Protein AF-A0A3D5D5C2-F1 (afdb_monomer_lite)

Radius of gyration: 20.27 Å; chains: 1; bounding box: 46×40×42 Å

pLDDT: mean 91.47, std 6.84, range [64.94, 98.12]

Structure (mmCIF, N/CA/C/O backbone):
data_AF-A0A3D5D5C2-F1
#
_entry.id   AF-A0A3D5D5C2-F1
#
loop_
_atom_site.group_PDB
_atom_site.id
_atom_site.type_symbol
_atom_site.label_atom_id
_atom_site.label_alt_id
_atom_site.label_comp_id
_atom_site.label_asym_id
_atom_site.label_entity_id
_atom_site.label_seq_id
_atom_site.pdbx_PDB_ins_code
_atom_site.Cartn_x
_atom_site.Cartn_y
_atom_site.Cartn_z
_atom_site.occupancy
_atom_site.B_iso_or_equiv
_atom_site.auth_seq_id
_atom_site.auth_comp_id
_atom_site.auth_asym_id
_atom_site.auth_atom_id
_atom_site.pdbx_PDB_model_num
ATOM 1 N N . PHE A 1 1 ? 11.093 15.830 3.006 1.00 79.12 1 PHE A N 1
ATOM 2 C CA . PHE A 1 1 ? 10.748 15.506 4.401 1.00 79.12 1 PHE A CA 1
ATOM 3 C C . PHE A 1 1 ? 10.982 16.721 5.288 1.00 79.12 1 PHE A C 1
ATOM 5 O O . PHE A 1 1 ? 12.077 17.283 5.272 1.00 79.12 1 PHE A O 1
ATOM 12 N N . TYR A 1 2 ? 9.950 17.138 6.029 1.00 80.69 2 TYR A N 1
ATOM 13 C CA . TYR A 1 2 ? 10.062 18.205 7.023 1.00 80.69 2 TYR A CA 1
ATOM 14 C C . TYR A 1 2 ? 10.403 17.584 8.380 1.00 80.69 2 TYR A C 1
ATOM 16 O O . TYR A 1 2 ? 9.631 16.766 8.878 1.00 80.69 2 TYR A O 1
ATOM 24 N N . PRO A 1 3 ? 11.550 17.929 8.976 1.00 84.69 3 PRO A N 1
ATOM 25 C CA . PRO A 1 3 ? 11.936 17.369 10.259 1.00 84.69 3 PRO A CA 1
ATOM 26 C C . PRO A 1 3 ? 11.068 17.927 11.391 1.00 84.69 3 PRO A C 1
ATOM 28 O O . PRO A 1 3 ? 10.717 19.103 11.397 1.00 84.69 3 PRO A O 1
ATOM 31 N N . ALA A 1 4 ? 10.784 17.088 12.391 1.00 87.69 4 ALA A N 1
ATOM 32 C CA . ALA A 1 4 ? 10.016 17.478 13.578 1.00 87.69 4 ALA A CA 1
ATOM 33 C C . ALA A 1 4 ? 10.752 18.500 14.471 1.00 87.69 4 ALA A C 1
ATOM 35 O O . ALA A 1 4 ? 10.128 19.252 15.216 1.00 87.69 4 ALA A O 1
ATOM 36 N N . LYS A 1 5 ? 12.091 18.542 14.412 1.00 91.00 5 LYS A N 1
ATOM 37 C CA . LYS A 1 5 ? 12.901 19.517 15.158 1.00 91.00 5 LYS A CA 1
ATOM 38 C C . LYS A 1 5 ? 12.846 20.884 14.471 1.00 91.00 5 LYS A C 1
ATOM 40 O O . LYS A 1 5 ? 13.077 20.969 13.269 1.00 91.00 5 LYS A O 1
ATOM 45 N N . LYS A 1 6 ? 12.679 21.954 15.260 1.00 82.75 6 LYS A N 1
ATOM 46 C CA . LYS A 1 6 ? 12.599 23.357 14.795 1.00 82.75 6 LYS A CA 1
ATOM 47 C C . LYS A 1 6 ? 13.752 23.781 13.865 1.00 82.75 6 LYS A C 1
ATOM 49 O O . LYS A 1 6 ? 13.521 24.545 12.939 1.00 82.75 6 LYS A O 1
ATOM 54 N N . ASN A 1 7 ? 14.953 23.232 14.075 1.00 88.12 7 ASN A N 1
ATOM 55 C CA . ASN A 1 7 ? 16.155 23.509 13.271 1.00 88.12 7 ASN A CA 1
ATOM 56 C C . ASN A 1 7 ? 16.648 22.276 12.494 1.00 88.12 7 ASN A C 1
ATOM 58 O O . ASN A 1 7 ? 17.834 22.159 12.194 1.00 88.12 7 ASN A O 1
ATOM 62 N N . GLY A 1 8 ? 15.777 21.300 12.234 1.00 86.19 8 GLY A N 1
ATOM 63 C CA . GLY A 1 8 ? 16.169 20.136 11.451 1.00 86.19 8 GLY A CA 1
ATOM 64 C C . GLY A 1 8 ? 16.433 20.516 9.994 1.00 86.19 8 GLY A C 1
ATOM 65 O O . GLY A 1 8 ? 15.728 21.345 9.414 1.00 86.19 8 GLY A O 1
ATOM 66 N N . GLN A 1 9 ? 17.417 19.867 9.378 1.00 87.00 9 GLN A N 1
ATOM 67 C CA . GLN A 1 9 ? 17.693 20.048 7.959 1.00 87.00 9 GLN A CA 1
ATOM 68 C C . GLN A 1 9 ? 16.558 19.442 7.127 1.00 87.00 9 GLN A C 1
ATOM 70 O O . GLN A 1 9 ? 16.208 18.269 7.280 1.00 87.00 9 GLN A O 1
ATOM 75 N N . LYS A 1 10 ? 15.957 20.252 6.253 1.00 87.94 10 LYS A N 1
ATOM 76 C CA . LYS A 1 10 ? 14.962 19.768 5.294 1.00 87.94 10 LYS A CA 1
ATOM 77 C C . LYS A 1 10 ? 15.664 18.826 4.320 1.00 87.94 10 LYS A C 1
ATOM 79 O O . LYS A 1 10 ? 16.572 19.247 3.613 1.00 87.94 10 LYS A O 1
ATOM 84 N N . ALA A 1 11 ? 15.234 17.569 4.278 1.00 86.06 11 ALA A N 1
ATOM 85 C CA . ALA A 1 11 ? 15.685 16.630 3.261 1.00 86.06 11 ALA A CA 1
ATOM 86 C C . ALA A 1 11 ? 14.755 16.752 2.051 1.00 86.06 11 ALA A C 1
ATOM 88 O O . ALA A 1 11 ? 13.573 16.408 2.137 1.00 86.06 11 ALA A O 1
ATOM 89 N N . HIS A 1 12 ? 15.266 17.270 0.942 1.00 85.19 12 HIS A N 1
ATOM 90 C CA . HIS A 1 12 ? 14.585 17.273 -0.346 1.00 85.19 12 HIS A CA 1
ATOM 91 C C . HIS A 1 12 ? 15.562 16.737 -1.385 1.00 85.19 12 HIS A C 1
ATOM 93 O O . HIS A 1 12 ? 16.725 17.130 -1.385 1.00 85.19 12 HIS A O 1
ATOM 99 N N . GLY A 1 13 ? 15.101 15.799 -2.202 1.00 86.38 13 GLY A N 1
ATOM 100 C CA . GLY A 1 13 ? 15.826 15.346 -3.376 1.00 86.38 13 GLY A CA 1
ATOM 101 C C . GLY A 1 13 ? 14.987 15.703 -4.585 1.00 86.38 13 GLY A C 1
ATOM 102 O O . GLY A 1 13 ? 13.801 15.363 -4.608 1.00 86.38 13 GLY A O 1
ATOM 103 N N . ASP A 1 14 ? 15.599 16.386 -5.545 1.00 86.50 14 ASP A N 1
ATOM 104 C CA . ASP A 1 14 ? 14.973 16.637 -6.836 1.00 86.50 14 ASP A CA 1
ATOM 105 C C . ASP A 1 14 ? 14.698 15.302 -7.547 1.00 86.50 14 ASP A C 1
ATOM 107 O O . ASP A 1 14 ? 15.432 14.321 -7.341 1.00 86.50 14 ASP A O 1
ATOM 111 N N . PRO A 1 15 ? 13.632 15.224 -8.363 1.00 82.19 15 PRO A N 1
ATOM 112 C CA . PRO A 1 15 ? 13.380 14.038 -9.162 1.00 82.19 15 PRO A CA 1
ATOM 113 C C . PRO A 1 15 ? 14.564 13.789 -10.101 1.00 82.19 15 PRO A C 1
ATOM 115 O O . PRO A 1 15 ? 15.085 14.708 -10.729 1.00 82.19 15 PRO A O 1
ATOM 118 N N . ARG A 1 16 ? 14.987 12.527 -10.190 1.00 83.81 16 ARG A N 1
ATOM 119 C CA . ARG A 1 16 ? 16.009 12.085 -11.142 1.00 83.81 16 ARG A CA 1
ATOM 120 C C . ARG A 1 16 ? 15.332 11.384 -12.308 1.00 83.81 16 ARG A C 1
ATOM 122 O O . ARG A 1 16 ? 14.543 10.461 -12.093 1.00 83.81 16 ARG A O 1
ATOM 129 N N . PHE A 1 17 ? 15.652 11.827 -13.515 1.00 84.06 17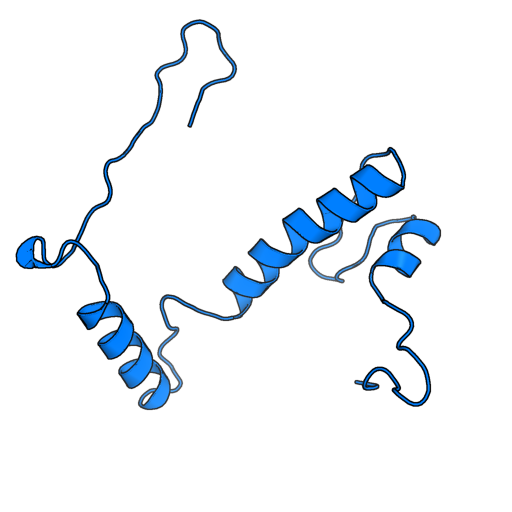 PHE A N 1
ATOM 130 C CA . PHE A 1 17 ? 15.140 11.250 -14.749 1.00 84.06 17 PHE A CA 1
ATOM 131 C C . PHE A 1 17 ? 16.275 10.590 -15.516 1.00 84.06 17 PHE A C 1
ATOM 133 O O . PHE A 1 17 ? 17.353 11.166 -15.635 1.00 84.06 17 PHE A O 1
ATOM 140 N N . ASP A 1 18 ? 16.019 9.406 -16.063 1.00 79.69 18 ASP A N 1
ATOM 141 C CA . ASP A 1 18 ? 17.014 8.687 -16.867 1.00 79.69 18 ASP A CA 1
ATOM 142 C C . ASP A 1 18 ? 17.165 9.318 -18.264 1.00 79.69 18 ASP A C 1
ATOM 144 O O . ASP A 1 18 ? 18.173 9.127 -18.942 1.00 79.69 18 ASP A O 1
ATOM 148 N N . ASN A 1 19 ? 16.165 10.101 -18.687 1.00 76.38 19 ASN A N 1
ATOM 149 C CA . ASN A 1 19 ? 16.180 10.906 -19.903 1.00 76.38 19 ASN A CA 1
ATOM 150 C C . ASN A 1 19 ? 15.608 12.307 -19.622 1.00 76.38 19 ASN A C 1
ATOM 152 O O . ASN A 1 19 ? 14.391 12.507 -19.594 1.00 76.38 19 ASN A O 1
ATOM 156 N N . GLU A 1 20 ? 16.492 13.289 -19.426 1.00 73.38 20 GLU A N 1
ATOM 157 C CA . GLU A 1 20 ? 16.117 14.676 -19.106 1.00 73.38 20 GLU A CA 1
ATOM 158 C C . GLU A 1 20 ? 15.314 15.367 -20.216 1.00 73.38 20 GLU A C 1
ATOM 160 O O . GLU A 1 20 ? 14.575 16.307 -19.934 1.00 73.38 20 GLU A O 1
ATOM 165 N N . LYS A 1 21 ? 15.408 14.889 -21.467 1.00 75.62 21 LYS A N 1
ATOM 166 C CA . LYS A 1 21 ? 14.730 15.505 -22.617 1.00 75.62 21 LYS A CA 1
ATOM 167 C C . LYS A 1 21 ? 13.207 15.537 -22.459 1.00 75.62 21 LYS A C 1
ATOM 169 O O . LYS A 1 21 ? 12.583 16.512 -22.872 1.00 75.62 21 LYS A O 1
ATOM 174 N N . ASP A 1 22 ? 12.635 14.494 -21.859 1.00 70.38 22 ASP A N 1
ATOM 175 C CA . ASP A 1 22 ? 11.182 14.325 -21.747 1.00 70.38 22 ASP A CA 1
ATOM 176 C C . ASP A 1 22 ? 10.663 14.623 -20.325 1.00 70.38 22 ASP A C 1
ATOM 178 O O . ASP A 1 22 ? 9.457 14.731 -20.109 1.00 70.38 22 ASP A O 1
ATOM 182 N N . GLY A 1 23 ? 11.562 14.759 -19.339 1.00 81.62 23 GLY A N 1
ATOM 183 C CA . GLY A 1 23 ? 11.204 15.049 -17.944 1.00 81.62 23 GLY A CA 1
ATOM 184 C C . GLY A 1 23 ? 10.392 13.943 -17.255 1.00 81.62 23 GLY A C 1
ATOM 185 O O . GLY A 1 23 ? 9.658 14.219 -16.307 1.00 81.62 23 GLY A O 1
ATOM 186 N N . HIS A 1 24 ? 10.475 12.699 -17.743 1.00 83.12 24 HIS A N 1
ATOM 187 C CA . HIS A 1 24 ? 9.771 11.549 -17.176 1.00 83.12 24 HIS A CA 1
ATOM 188 C C 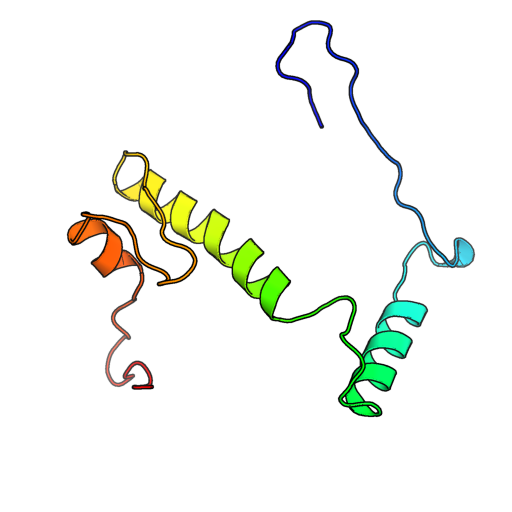. HIS A 1 24 ? 10.454 10.212 -17.503 1.00 83.12 24 HIS A C 1
ATOM 190 O O . HIS A 1 24 ? 11.131 10.067 -18.520 1.00 83.12 24 HIS A O 1
ATOM 196 N N . ASN A 1 25 ? 10.158 9.182 -16.706 1.00 87.44 25 ASN A N 1
ATOM 197 C CA . ASN A 1 25 ? 10.709 7.830 -16.864 1.00 87.44 25 ASN A CA 1
ATOM 198 C C . ASN A 1 25 ? 9.737 6.856 -17.571 1.00 87.44 25 ASN A C 1
ATOM 200 O O . ASN A 1 25 ? 9.737 5.662 -17.285 1.00 87.44 25 ASN A O 1
ATOM 204 N N . LEU A 1 26 ? 8.893 7.340 -18.494 1.00 88.81 26 LEU A N 1
ATOM 205 C CA . LEU A 1 26 ? 7.942 6.479 -19.218 1.00 88.81 26 LEU A CA 1
ATOM 206 C C . LEU A 1 26 ? 8.618 5.417 -20.106 1.00 88.81 26 LEU A C 1
ATOM 208 O O . LEU A 1 26 ? 8.237 4.253 -19.988 1.00 88.81 26 LEU A O 1
ATOM 212 N N . PRO A 1 27 ? 9.614 5.746 -20.960 1.00 90.38 27 PRO A N 1
ATOM 213 C CA . PRO A 1 27 ? 10.276 4.731 -21.780 1.00 90.38 27 PRO A CA 1
ATOM 214 C C . PRO A 1 27 ? 10.895 3.569 -20.979 1.00 90.38 27 PRO A C 1
ATOM 216 O O . PRO A 1 27 ? 10.616 2.421 -21.330 1.00 90.38 27 PRO A O 1
ATOM 219 N N . PRO A 1 28 ? 11.677 3.801 -19.899 1.00 91.31 28 PRO A N 1
ATOM 220 C CA . PRO A 1 28 ? 12.219 2.696 -19.111 1.00 91.31 28 PRO A CA 1
ATOM 221 C C . PRO A 1 28 ? 11.134 1.915 -18.359 1.00 91.31 28 PRO A C 1
ATOM 223 O O . PRO A 1 28 ? 11.226 0.693 -18.303 1.00 91.31 28 PRO A O 1
ATOM 226 N N . LEU A 1 29 ? 10.076 2.566 -17.857 1.00 92.38 29 LEU A N 1
ATOM 227 C CA . LEU A 1 29 ? 8.958 1.861 -17.214 1.00 92.38 29 LEU A CA 1
ATOM 228 C C . LEU A 1 29 ? 8.219 0.937 -18.196 1.00 92.38 29 LEU A C 1
ATOM 230 O O . LEU A 1 29 ? 7.848 -0.179 -17.843 1.00 92.38 29 LEU A O 1
ATOM 234 N N . TRP A 1 30 ? 8.025 1.378 -19.441 1.00 93.50 30 TRP A N 1
ATOM 235 C CA . TRP A 1 30 ? 7.414 0.546 -20.478 1.00 93.50 30 TRP A CA 1
ATOM 236 C C . TRP A 1 30 ? 8.301 -0.643 -20.859 1.00 93.50 30 TRP A C 1
ATOM 238 O O . TRP A 1 30 ? 7.812 -1.763 -20.995 1.00 93.50 30 TRP A O 1
ATOM 248 N N . ALA A 1 31 ? 9.610 -0.421 -21.002 1.00 94.56 31 ALA A N 1
ATOM 249 C CA . ALA A 1 31 ? 10.562 -1.496 -21.266 1.00 94.56 31 ALA A CA 1
ATOM 250 C C . ALA A 1 31 ? 10.581 -2.533 -20.128 1.00 94.56 31 ALA A C 1
ATOM 252 O O . ALA A 1 31 ? 10.576 -3.734 -20.397 1.00 94.56 31 ALA A O 1
ATOM 253 N N . ASP A 1 32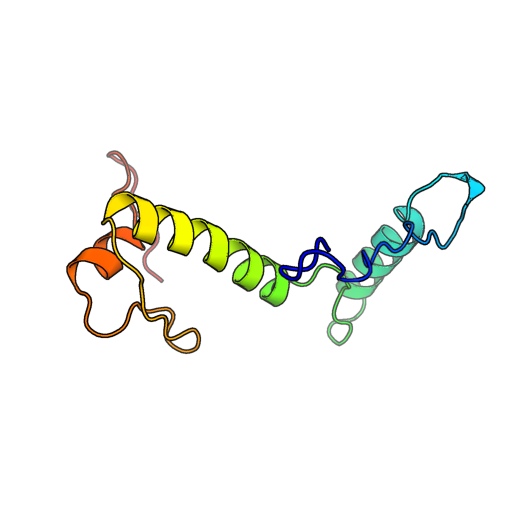 ? 10.546 -2.073 -18.875 1.00 96.12 32 ASP A N 1
ATOM 254 C CA . ASP A 1 32 ? 10.452 -2.919 -17.683 1.00 96.12 32 ASP A CA 1
ATOM 255 C C . ASP A 1 32 ? 9.166 -3.762 -17.674 1.00 96.12 32 ASP A C 1
ATOM 257 O O . ASP A 1 32 ? 9.222 -4.977 -17.488 1.00 96.12 32 ASP A O 1
ATOM 261 N N . PHE A 1 33 ? 8.022 -3.147 -17.988 1.00 95.69 33 PHE A N 1
ATOM 262 C CA . PHE A 1 33 ? 6.743 -3.847 -18.123 1.00 95.69 33 PHE A CA 1
ATOM 263 C C . PHE A 1 33 ? 6.780 -4.937 -19.204 1.00 95.69 33 PHE A C 1
ATOM 265 O O . PHE A 1 33 ? 6.399 -6.080 -18.951 1.00 95.69 33 PHE A O 1
ATOM 272 N N . MET A 1 34 ? 7.284 -4.617 -20.400 1.00 97.75 34 MET A N 1
ATOM 273 C CA . MET A 1 34 ? 7.409 -5.596 -21.485 1.00 97.75 34 MET A CA 1
ATOM 274 C C . MET A 1 34 ? 8.361 -6.740 -21.117 1.00 97.75 34 MET A C 1
ATOM 276 O O . MET A 1 34 ? 8.109 -7.890 -21.480 1.00 97.75 34 MET A O 1
ATOM 280 N N . LYS A 1 35 ? 9.432 -6.450 -20.368 1.00 97.88 35 LYS A N 1
ATOM 281 C CA . LYS A 1 35 ? 10.352 -7.471 -19.860 1.00 97.88 35 LYS A CA 1
ATOM 282 C C . LYS A 1 35 ? 9.672 -8.395 -18.848 1.00 97.88 35 LYS A C 1
ATOM 284 O O . LYS A 1 35 ? 9.841 -9.602 -18.964 1.00 97.88 35 LYS A O 1
ATOM 289 N N . ALA A 1 36 ? 8.875 -7.859 -17.924 1.00 96.88 36 ALA A N 1
ATOM 290 C CA . ALA A 1 36 ? 8.115 -8.658 -16.958 1.00 96.88 36 ALA A CA 1
ATOM 291 C C . ALA A 1 36 ? 7.104 -9.604 -17.632 1.00 96.88 36 ALA A C 1
ATOM 293 O O . ALA A 1 36 ? 6.868 -10.704 -17.146 1.00 96.88 36 ALA A O 1
ATOM 294 N N . ILE A 1 37 ? 6.527 -9.202 -18.773 1.00 95.94 37 ILE A N 1
ATOM 295 C CA . ILE A 1 37 ? 5.665 -10.087 -19.578 1.00 95.94 37 ILE A CA 1
ATOM 296 C C . ILE A 1 37 ? 6.476 -11.225 -20.215 1.00 95.94 37 ILE A C 1
ATOM 298 O O . ILE A 1 37 ? 5.986 -12.346 -20.331 1.00 95.94 37 ILE A O 1
ATOM 302 N N . ALA A 1 38 ? 7.691 -10.931 -20.679 1.00 98.06 38 ALA A N 1
ATOM 303 C CA . ALA A 1 38 ? 8.520 -11.885 -21.410 1.00 98.06 38 ALA A CA 1
ATOM 304 C C . ALA A 1 38 ? 9.296 -12.857 -20.502 1.00 98.06 38 ALA A C 1
ATOM 306 O O . ALA A 1 38 ? 9.599 -13.971 -20.928 1.00 98.06 38 ALA A O 1
ATOM 307 N N . ASP A 1 39 ? 9.634 -12.443 -19.279 1.00 97.75 39 ASP A N 1
ATOM 308 C CA . ASP A 1 39 ? 10.455 -13.193 -18.328 1.00 97.75 39 ASP A CA 1
ATOM 309 C C . ASP A 1 39 ? 9.748 -13.322 -16.973 1.00 97.75 39 ASP A C 1
ATOM 311 O O . ASP A 1 39 ? 9.696 -12.378 -16.186 1.00 97.75 39 ASP A O 1
ATOM 315 N N . ASN A 1 40 ? 9.273 -14.532 -16.670 1.00 93.81 40 ASN A N 1
ATOM 316 C CA . ASN A 1 40 ? 8.589 -14.844 -15.412 1.00 93.81 40 ASN A CA 1
ATOM 317 C C . ASN A 1 40 ? 9.474 -14.686 -14.159 1.00 93.81 40 ASN A C 1
ATOM 319 O O . ASN A 1 40 ? 8.944 -14.701 -13.051 1.00 93.81 40 ASN A O 1
ATOM 323 N N . ASN A 1 41 ? 10.798 -14.564 -14.304 1.00 96.06 41 ASN A N 1
ATOM 324 C CA . ASN A 1 41 ? 11.719 -14.336 -13.187 1.00 96.06 41 ASN A CA 1
ATOM 325 C C . ASN A 1 41 ? 12.063 -12.850 -12.985 1.00 96.06 41 ASN A C 1
ATOM 327 O O . ASN A 1 41 ? 12.844 -12.521 -12.090 1.00 96.06 41 ASN A O 1
ATOM 331 N N . HIS A 1 42 ? 11.516 -11.947 -13.805 1.00 96.44 42 HIS A N 1
ATOM 332 C CA . HIS A 1 42 ? 11.751 -10.511 -13.691 1.00 96.44 42 HIS A CA 1
ATOM 333 C C . HIS A 1 42 ? 10.651 -9.841 -12.859 1.00 96.44 42 HIS A C 1
ATOM 335 O O . HIS A 1 42 ? 9.504 -9.736 -13.288 1.00 96.44 42 HIS A O 1
ATOM 341 N N . THR A 1 43 ? 11.008 -9.338 -11.676 1.00 96.06 43 THR A N 1
ATOM 342 C CA . THR A 1 43 ? 10.113 -8.503 -10.862 1.00 96.06 43 THR A CA 1
ATOM 343 C C . THR A 1 43 ? 10.090 -7.074 -11.417 1.00 96.06 43 THR A C 1
ATOM 345 O O . THR A 1 43 ? 11.148 -6.438 -11.462 1.00 96.06 43 THR A O 1
ATOM 348 N N . PRO A 1 44 ? 8.923 -6.541 -11.824 1.00 94.94 44 PRO A N 1
ATOM 349 C CA . PRO A 1 44 ? 8.831 -5.183 -12.346 1.00 94.94 44 PRO A CA 1
ATOM 350 C C . PRO A 1 44 ? 9.038 -4.138 -11.245 1.00 94.94 44 PRO A C 1
ATOM 352 O O . PRO A 1 44 ? 8.768 -4.372 -10.068 1.00 94.94 44 PRO A O 1
ATOM 355 N N . ALA A 1 45 ? 9.429 -2.927 -11.637 1.00 93.00 45 ALA A N 1
ATOM 356 C CA . ALA A 1 45 ? 9.530 -1.786 -10.729 1.00 93.00 45 ALA A CA 1
ATOM 357 C C . ALA A 1 45 ? 8.173 -1.420 -10.091 1.00 93.00 45 ALA A C 1
ATOM 359 O O . ALA A 1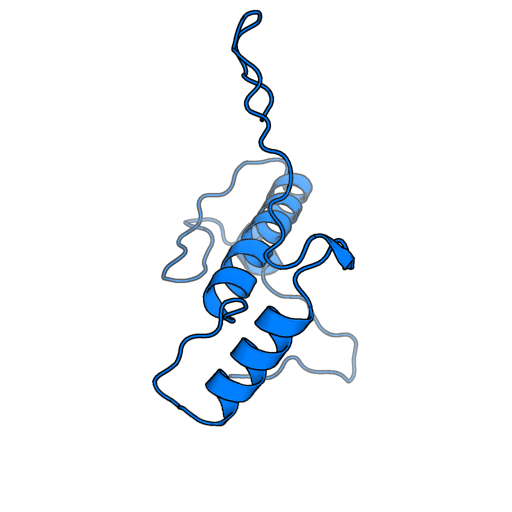 45 ? 8.127 -0.931 -8.962 1.00 93.00 45 ALA A O 1
ATOM 360 N N . ALA A 1 46 ? 7.070 -1.665 -10.806 1.00 91.88 46 ALA A N 1
ATOM 361 C CA . ALA A 1 46 ? 5.695 -1.450 -10.355 1.00 91.88 46 ALA A CA 1
ATOM 362 C C . ALA A 1 46 ? 5.013 -2.769 -9.938 1.00 91.88 46 ALA A C 1
ATOM 364 O O . ALA A 1 46 ? 3.956 -3.124 -10.457 1.00 91.88 46 ALA A O 1
ATOM 365 N N . ASP A 1 47 ? 5.643 -3.509 -9.027 1.00 94.19 47 ASP A N 1
ATOM 366 C CA . ASP A 1 47 ? 5.132 -4.789 -8.531 1.00 94.19 47 ASP A CA 1
ATOM 367 C C . ASP A 1 47 ? 3.873 -4.644 -7.645 1.00 94.19 47 ASP A C 1
ATOM 369 O O . ASP A 1 47 ? 3.640 -3.618 -6.991 1.00 94.19 47 ASP A O 1
ATOM 373 N N . ILE A 1 48 ? 3.050 -5.694 -7.609 1.00 93.12 48 ILE A N 1
ATOM 374 C CA . ILE A 1 48 ? 1.744 -5.697 -6.945 1.00 93.12 48 ILE A CA 1
ATOM 375 C C . ILE A 1 48 ? 1.855 -5.684 -5.420 1.00 93.12 48 ILE A C 1
ATOM 377 O O . ILE A 1 48 ? 1.038 -5.047 -4.755 1.00 93.12 48 ILE A O 1
ATOM 381 N N . GLU A 1 49 ? 2.859 -6.340 -4.837 1.00 93.06 49 GLU A N 1
ATOM 382 C CA . GLU A 1 49 ? 2.994 -6.423 -3.380 1.00 93.06 49 GLU A CA 1
ATOM 383 C C . GLU A 1 49 ? 3.305 -5.052 -2.738 1.00 93.06 49 GLU A C 1
ATOM 385 O O . GLU A 1 49 ? 2.593 -4.658 -1.804 1.00 93.06 49 GLU A O 1
ATOM 390 N N . PRO A 1 50 ? 4.288 -4.263 -3.222 1.00 92.94 50 PRO A N 1
ATOM 391 C CA . PRO A 1 50 ? 4.485 -2.891 -2.752 1.00 92.94 50 PRO A CA 1
ATOM 392 C C . PRO A 1 50 ? 3.247 -2.005 -2.959 1.00 92.94 50 PRO A C 1
ATOM 394 O O . PRO A 1 50 ? 2.883 -1.223 -2.072 1.00 92.94 50 PRO A O 1
ATOM 397 N N . ALA A 1 51 ? 2.566 -2.140 -4.102 1.00 93.75 51 ALA A N 1
ATOM 398 C CA . ALA A 1 51 ? 1.346 -1.388 -4.403 1.00 93.75 51 ALA A CA 1
ATOM 399 C C . ALA A 1 51 ? 0.206 -1.717 -3.420 1.00 93.75 51 ALA A C 1
ATOM 401 O O . ALA A 1 51 ? -0.460 -0.820 -2.897 1.00 93.75 51 ALA A O 1
ATOM 402 N N . HIS A 1 52 ? 0.028 -2.995 -3.094 1.00 94.69 52 HIS A N 1
ATOM 403 C CA . HIS A 1 52 ? -0.921 -3.453 -2.085 1.00 94.69 52 HIS A CA 1
ATOM 404 C C . HIS A 1 52 ? -0.593 -2.886 -0.699 1.00 94.69 52 HIS A C 1
ATOM 406 O O . HIS A 1 52 ? -1.417 -2.197 -0.097 1.00 94.69 52 HIS A O 1
ATOM 412 N N . ARG A 1 53 ? 0.644 -3.072 -0.220 1.00 92.81 53 ARG A N 1
ATOM 413 C CA . ARG A 1 53 ? 1.078 -2.603 1.110 1.00 92.81 53 ARG A CA 1
ATOM 414 C C . ARG A 1 53 ? 0.945 -1.087 1.272 1.00 92.81 53 ARG A C 1
ATOM 416 O O . ARG A 1 53 ? 0.497 -0.613 2.316 1.00 92.81 53 ARG A O 1
ATOM 423 N N . SER A 1 54 ? 1.296 -0.324 0.238 1.00 93.94 54 SER A N 1
ATOM 424 C CA . SER A 1 54 ? 1.136 1.137 0.238 1.00 93.94 54 SER A CA 1
ATOM 425 C C . SER A 1 54 ? -0.330 1.575 0.263 1.00 93.94 54 SER A C 1
ATOM 427 O O . SER A 1 54 ? -0.641 2.590 0.883 1.00 93.94 54 SER A O 1
ATOM 429 N N . SER A 1 55 ? -1.234 0.791 -0.329 1.00 95.19 55 SER A N 1
ATOM 430 C CA . SER A 1 55 ? -2.679 1.045 -0.314 1.00 95.19 55 SER A CA 1
ATOM 431 C C . SER A 1 55 ? -3.330 0.692 1.028 1.00 95.19 55 SER A C 1
ATOM 433 O O . SER A 1 55 ? -4.279 1.356 1.445 1.00 95.19 55 SER A O 1
ATOM 435 N N . VAL A 1 56 ? -2.814 -0.313 1.745 1.00 95.88 56 VAL A N 1
ATOM 436 C CA . VAL A 1 56 ? -3.320 -0.720 3.069 1.00 95.88 56 VAL A CA 1
ATOM 437 C C . VAL A 1 56 ? -3.229 0.420 4.089 1.00 95.88 56 VAL A C 1
ATOM 439 O O . VAL A 1 56 ? -4.189 0.678 4.815 1.00 95.88 56 VAL A O 1
ATOM 442 N N . LEU A 1 57 ? -2.116 1.157 4.121 1.00 94.44 57 LEU A N 1
ATOM 443 C CA . LEU A 1 57 ? -1.878 2.219 5.108 1.00 94.44 57 LEU A CA 1
ATOM 444 C C . LEU A 1 57 ? -2.940 3.341 5.124 1.00 94.44 57 LEU A C 1
ATOM 446 O O . LEU A 1 57 ? -3.491 3.601 6.197 1.00 94.44 57 LEU A O 1
ATOM 450 N N . PRO A 1 58 ? -3.281 4.012 4.004 1.00 96.81 58 PRO A N 1
ATOM 451 C CA . PRO A 1 58 ? -4.326 5.035 4.007 1.00 96.81 58 PRO A CA 1
ATOM 452 C C . PRO A 1 58 ? -5.708 4.462 4.353 1.00 96.81 58 PRO A C 1
ATOM 454 O O . PRO A 1 58 ? -6.510 5.154 4.982 1.00 96.81 58 PRO A O 1
ATOM 457 N N . MET A 1 59 ? -5.990 3.199 4.008 1.00 96.56 59 MET A N 1
ATOM 458 C CA . MET A 1 59 ? -7.242 2.536 4.392 1.00 96.56 59 MET A CA 1
ATOM 459 C C . MET A 1 59 ? -7.326 2.314 5.907 1.00 96.56 59 MET A C 1
ATOM 461 O O . MET A 1 59 ? -8.337 2.666 6.516 1.00 96.56 59 MET A O 1
ATOM 465 N N . LEU A 1 60 ? -6.256 1.817 6.535 1.00 97.50 60 LEU A N 1
ATOM 466 C CA . LEU A 1 60 ? -6.168 1.708 7.995 1.00 97.50 60 LEU A CA 1
ATOM 467 C C . LEU A 1 60 ? -6.265 3.082 8.668 1.00 97.50 60 LEU A C 1
ATOM 469 O O . LEU A 1 60 ? -6.957 3.222 9.674 1.00 97.50 60 LEU A O 1
ATOM 473 N N . GLY A 1 61 ? -5.648 4.113 8.082 1.00 97.62 61 GLY A N 1
ATOM 474 C CA . GLY A 1 61 ? -5.782 5.496 8.541 1.00 97.62 61 GLY A CA 1
ATOM 475 C C . GLY A 1 61 ? -7.235 5.980 8.543 1.00 97.62 61 GLY A C 1
ATOM 476 O O . GLY A 1 61 ? -7.680 6.597 9.507 1.00 97.62 61 GLY A O 1
ATOM 477 N N . MET A 1 62 ? -8.010 5.636 7.512 1.00 97.94 62 MET A N 1
ATOM 478 C CA . MET A 1 62 ? -9.438 5.959 7.447 1.00 97.94 62 MET A CA 1
ATOM 479 C C . MET A 1 62 ? -10.263 5.208 8.503 1.00 97.94 62 MET A C 1
ATOM 481 O O . MET A 1 62 ? -11.177 5.786 9.092 1.00 97.94 62 MET A O 1
ATOM 485 N N . ILE A 1 63 ? -9.944 3.937 8.771 1.00 97.94 63 ILE A N 1
ATOM 486 C CA . ILE A 1 63 ? -10.592 3.160 9.842 1.00 97.94 63 ILE A CA 1
ATOM 487 C C . ILE A 1 63 ? -10.270 3.785 11.204 1.00 97.94 63 ILE A C 1
ATOM 489 O O . ILE A 1 63 ? -11.179 4.027 11.997 1.00 97.94 63 ILE A O 1
ATOM 493 N N . SER A 1 64 ? -8.999 4.114 11.447 1.00 98.06 64 SER A N 1
ATOM 494 C CA . SER A 1 64 ? -8.539 4.767 12.676 1.00 98.06 64 SER A CA 1
ATOM 495 C C . SER A 1 64 ? -9.238 6.109 12.894 1.00 98.06 64 SER A C 1
ATOM 497 O O . SER A 1 64 ? -9.757 6.366 13.980 1.00 98.06 64 SER A O 1
ATOM 499 N N . TYR A 1 65 ? -9.344 6.927 11.842 1.00 98.12 65 TYR A N 1
ATOM 500 C CA . TYR A 1 65 ? -10.074 8.191 11.874 1.00 98.12 65 TYR A CA 1
ATOM 501 C C . TYR A 1 65 ? -11.556 7.989 12.215 1.00 98.12 65 TYR A C 1
ATOM 503 O O . TYR A 1 65 ? -12.082 8.671 13.091 1.00 98.12 65 TYR A O 1
ATOM 511 N N . ARG A 1 66 ? -12.222 7.021 11.571 1.00 97.06 66 ARG A N 1
ATOM 512 C CA . ARG A 1 66 ? -13.642 6.716 11.807 1.00 97.06 66 ARG A CA 1
ATOM 513 C C . ARG A 1 66 ? -13.916 6.260 13.243 1.00 97.06 66 ARG A C 1
ATOM 515 O O . ARG A 1 66 ? -14.959 6.612 13.783 1.00 97.06 66 ARG A O 1
ATOM 522 N N . LEU A 1 67 ? -13.021 5.468 13.832 1.00 97.50 67 LEU A N 1
ATOM 523 C CA . LEU A 1 67 ? -13.171 4.940 15.194 1.00 97.50 67 LEU A CA 1
ATOM 524 C C . LEU A 1 67 ? -12.633 5.887 16.278 1.00 97.50 67 LEU A C 1
ATOM 526 O O . LEU A 1 67 ? -12.892 5.667 17.457 1.00 97.50 67 LEU A O 1
ATOM 530 N N . GLY A 1 68 ? -11.870 6.919 15.905 1.00 97.81 68 GLY A N 1
ATOM 531 C CA . GLY A 1 68 ? -11.280 7.873 16.847 1.00 97.81 68 GLY A CA 1
ATOM 532 C C . GLY A 1 68 ? -10.156 7.294 17.715 1.00 97.81 68 GLY A C 1
ATOM 533 O O . GLY A 1 68 ? -9.899 7.814 18.799 1.00 97.81 68 GLY A O 1
ATOM 534 N N . ARG A 1 69 ? -9.492 6.217 17.274 1.00 97.56 69 ARG A N 1
ATOM 535 C CA . ARG A 1 69 ? -8.438 5.516 18.031 1.00 97.56 69 ARG A CA 1
ATOM 536 C C . ARG A 1 69 ? -7.376 4.906 17.116 1.00 97.56 69 ARG A C 1
ATOM 538 O O . ARG A 1 69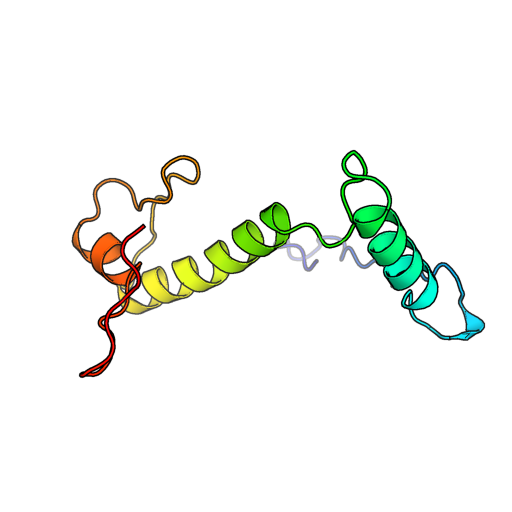 ? -7.635 4.657 15.939 1.00 97.56 69 ARG A O 1
ATOM 545 N N . SER A 1 70 ? -6.178 4.671 17.649 1.00 97.19 70 SER A N 1
ATOM 546 C CA . SER A 1 70 ? -5.105 3.955 16.947 1.00 97.19 70 SER A CA 1
ATOM 547 C C . SER A 1 70 ? -5.445 2.475 16.750 1.00 97.19 70 SER A C 1
ATOM 549 O O . SER A 1 70 ? -6.220 1.908 17.517 1.00 97.19 70 SER A O 1
ATOM 551 N N . LEU A 1 71 ? -4.832 1.852 15.743 1.00 97.75 71 LEU A N 1
ATOM 552 C CA . LEU A 1 71 ? -5.019 0.442 15.397 1.00 97.75 71 LEU A CA 1
ATOM 553 C C . LEU A 1 71 ? -3.678 -0.292 15.462 1.00 97.75 71 LEU A C 1
ATOM 555 O O . LEU A 1 71 ? -2.666 0.238 15.001 1.00 97.75 71 LEU A O 1
ATOM 559 N N . GLU A 1 72 ? -3.687 -1.520 15.972 1.00 97.81 72 GLU A N 1
ATOM 560 C CA . GLU A 1 72 ? -2.557 -2.444 15.870 1.00 97.81 72 GLU A CA 1
ATOM 561 C C . GLU A 1 72 ? -2.797 -3.407 14.706 1.00 97.81 72 GLU A C 1
ATOM 563 O O . GLU A 1 72 ? -3.824 -4.080 14.656 1.00 97.81 72 GLU A O 1
ATOM 568 N N . TRP A 1 73 ? -1.869 -3.456 13.750 1.00 97.44 73 TRP A N 1
ATOM 569 C CA . TRP A 1 73 ? -2.024 -4.204 12.502 1.00 97.44 73 TRP A CA 1
ATOM 570 C C . TRP A 1 73 ? -1.040 -5.372 12.418 1.00 97.44 73 TRP A C 1
ATOM 572 O O . TRP A 1 73 ? 0.173 -5.170 12.477 1.00 97.44 73 TRP A O 1
ATOM 582 N N . ASP A 1 74 ? -1.560 -6.582 12.218 1.00 96.88 74 ASP A N 1
ATOM 583 C CA . ASP A 1 74 ? -0.782 -7.747 11.802 1.00 96.88 74 ASP A CA 1
ATOM 584 C C . ASP A 1 74 ? -0.773 -7.803 10.272 1.00 96.88 74 ASP A C 1
ATOM 586 O O . ASP A 1 74 ? -1.726 -8.266 9.645 1.00 96.88 74 ASP A O 1
ATOM 590 N N . GLY A 1 75 ? 0.310 -7.318 9.662 1.00 93.75 75 GLY A N 1
ATOM 591 C CA . GLY A 1 75 ? 0.466 -7.319 8.206 1.00 93.75 75 GLY A CA 1
ATOM 592 C C . GLY A 1 75 ? 0.698 -8.696 7.588 1.00 93.75 75 GLY A C 1
ATOM 593 O O . GLY A 1 75 ? 0.568 -8.821 6.377 1.00 93.75 75 GLY A O 1
ATOM 594 N N . GLY A 1 76 ? 1.025 -9.719 8.385 1.00 94.31 76 GLY A N 1
ATOM 595 C CA . GLY A 1 76 ? 1.146 -11.092 7.895 1.00 94.31 76 GLY A CA 1
ATOM 596 C C . GLY A 1 76 ? -0.211 -11.784 7.780 1.00 94.31 76 GLY A C 1
ATOM 597 O O . GLY A 1 76 ? -0.434 -12.552 6.850 1.00 94.31 76 GLY A O 1
ATOM 598 N N . LYS A 1 77 ? -1.126 -11.500 8.715 1.00 95.00 77 LYS A N 1
ATOM 599 C CA . LYS A 1 77 ? -2.503 -12.032 8.708 1.00 95.00 77 LYS A CA 1
ATOM 600 C C . LYS A 1 77 ? -3.530 -11.098 8.081 1.00 95.00 77 LYS A C 1
ATOM 602 O O . LYS A 1 77 ? -4.679 -11.500 7.908 1.00 95.00 77 LYS A O 1
ATOM 607 N N . GLU A 1 78 ? -3.127 -9.866 7.804 1.00 95.25 78 GLU A N 1
ATOM 608 C CA . GLU A 1 78 ? -3.975 -8.774 7.336 1.00 95.25 78 GLU A CA 1
ATOM 609 C C . GLU A 1 78 ? -5.180 -8.521 8.248 1.00 95.25 78 GLU A C 1
ATOM 611 O O . GLU A 1 78 ? -6.332 -8.454 7.811 1.00 95.25 78 GLU A O 1
ATOM 616 N N . GLN A 1 79 ? -4.906 -8.398 9.549 1.00 96.94 79 GLN A N 1
ATOM 617 C CA . GLN A 1 79 ? -5.929 -8.237 10.580 1.00 96.94 79 GLN A CA 1
ATOM 618 C C . GLN A 1 79 ? -5.557 -7.168 11.596 1.00 96.94 79 GLN A C 1
ATOM 620 O O . GLN A 1 79 ? -4.389 -6.962 11.927 1.00 96.94 79 GLN A O 1
ATOM 625 N N . ILE A 1 80 ? -6.584 -6.522 12.142 1.00 98.00 80 ILE A N 1
ATOM 626 C CA . ILE A 1 80 ? -6.413 -5.608 13.270 1.00 98.00 80 ILE A CA 1
ATOM 627 C C . ILE A 1 80 ? -6.423 -6.443 14.553 1.00 98.00 80 ILE A C 1
ATOM 629 O O . ILE A 1 80 ? -7.368 -7.191 14.814 1.00 98.00 80 ILE A O 1
ATOM 633 N N . LEU A 1 81 ? -5.363 -6.360 15.348 1.00 98.00 81 LEU A N 1
ATOM 634 C CA . LEU A 1 81 ? -5.201 -7.190 16.537 1.00 98.00 81 LEU A CA 1
ATOM 635 C C . LEU A 1 81 ? -6.223 -6.805 17.611 1.00 98.00 81 LEU A C 1
ATOM 637 O O . LEU A 1 81 ? -6.409 -5.632 17.918 1.00 98.00 81 LEU A O 1
ATOM 641 N N . ASN A 1 82 ? -6.883 -7.814 18.190 1.00 96.12 82 ASN A N 1
ATOM 642 C CA . ASN A 1 82 ? -7.823 -7.675 19.310 1.00 96.12 82 ASN A CA 1
ATOM 643 C C . ASN A 1 82 ? -8.996 -6.688 19.090 1.00 96.12 82 ASN A C 1
ATOM 645 O O . ASN A 1 82 ? -9.641 -6.293 20.060 1.00 96.12 82 ASN A O 1
ATOM 649 N N . ASP A 1 83 ? -9.326 -6.319 17.844 1.00 97.06 83 ASP A N 1
ATOM 650 C CA . ASP A 1 83 ? -10.363 -5.319 17.544 1.00 97.06 83 ASP A CA 1
ATOM 651 C C . ASP A 1 83 ? -11.416 -5.847 16.558 1.00 97.06 83 ASP A C 1
ATOM 653 O O . ASP A 1 83 ? -11.324 -5.693 15.336 1.00 97.06 83 ASP A O 1
ATOM 657 N N . ARG A 1 84 ? -12.450 -6.507 17.089 1.00 96.69 84 ARG A N 1
ATOM 658 C CA . ARG A 1 84 ? -13.530 -7.080 16.269 1.00 96.69 84 ARG A CA 1
ATOM 659 C C . ARG A 1 84 ? -14.305 -6.014 15.492 1.00 96.69 84 ARG A C 1
ATOM 661 O O . ARG A 1 84 ? -14.711 -6.282 14.365 1.00 96.69 84 ARG A O 1
ATOM 668 N N . GLU A 1 85 ? -14.523 -4.845 16.087 1.00 96.56 85 GLU A N 1
ATOM 669 C CA . GLU A 1 85 ? -15.252 -3.737 15.463 1.00 96.56 85 GLU A CA 1
ATOM 670 C C . GLU A 1 85 ? -14.472 -3.193 14.262 1.00 96.56 85 GLU A C 1
ATOM 672 O O . GLU A 1 85 ? -15.019 -3.072 13.168 1.00 96.56 85 GLU A O 1
ATOM 677 N N . ALA A 1 86 ? -13.170 -2.954 14.423 1.00 97.38 86 ALA A N 1
ATOM 678 C CA . ALA A 1 86 ? -12.341 -2.460 13.335 1.00 97.38 86 ALA A CA 1
ATOM 679 C C . ALA A 1 86 ? -12.179 -3.488 12.203 1.00 97.38 86 ALA A C 1
ATOM 681 O O . ALA A 1 86 ? -12.226 -3.118 11.030 1.00 97.38 86 ALA A O 1
ATOM 682 N N . ASN A 1 87 ? -12.069 -4.786 12.520 1.00 96.81 87 ASN A N 1
ATOM 683 C CA . ASN A 1 87 ? -12.002 -5.837 11.496 1.00 96.81 87 ASN A CA 1
ATOM 684 C C . ASN A 1 87 ? -13.274 -5.922 10.634 1.00 96.81 87 ASN A C 1
ATOM 686 O O . ASN A 1 87 ? -13.185 -6.286 9.462 1.00 96.81 87 ASN A O 1
ATOM 690 N N . GLN A 1 88 ? -14.451 -5.557 11.160 1.00 94.62 88 GLN A N 1
ATOM 691 C CA . GLN A 1 88 ? -15.677 -5.482 10.349 1.00 94.62 88 GLN A CA 1
ATOM 692 C C . GLN A 1 88 ? -15.577 -4.412 9.253 1.00 94.62 88 GLN A C 1
ATOM 694 O O . GLN A 1 88 ? -16.187 -4.564 8.198 1.00 94.62 88 GLN A O 1
ATOM 699 N N . LEU A 1 89 ? -14.770 -3.368 9.465 1.00 95.12 89 LEU A N 1
ATOM 700 C CA . LEU A 1 89 ? -14.567 -2.272 8.515 1.00 95.12 89 LEU A CA 1
ATOM 701 C C . LEU A 1 89 ? -13.540 -2.591 7.418 1.00 95.12 89 LEU A C 1
ATOM 703 O O . LEU A 1 89 ? -13.428 -1.828 6.458 1.00 95.12 89 LEU A O 1
ATOM 707 N N . LEU A 1 90 ? -12.824 -3.720 7.513 1.00 93.38 90 LEU A N 1
ATOM 708 C CA . LEU A 1 90 ? -11.929 -4.203 6.449 1.00 93.38 90 LEU A CA 1
ATOM 709 C C . LEU A 1 90 ? -12.702 -4.733 5.234 1.00 93.38 90 LEU A C 1
ATOM 711 O O . LEU A 1 90 ? -12.121 -4.971 4.177 1.00 93.38 90 LEU A O 1
ATOM 715 N N . ARG A 1 91 ? -14.018 -4.927 5.368 1.00 89.12 91 ARG A N 1
ATOM 716 C CA . ARG A 1 91 ? -14.902 -5.350 4.283 1.00 89.12 91 ARG A CA 1
ATOM 717 C C . ARG A 1 91 ? -16.070 -4.388 4.152 1.00 89.12 91 ARG A C 1
ATOM 719 O O . ARG A 1 91 ? -16.496 -3.741 5.103 1.00 89.12 91 ARG A O 1
ATOM 726 N N . ARG A 1 92 ? -16.587 -4.293 2.932 1.00 86.88 92 ARG A N 1
ATOM 727 C CA . ARG A 1 92 ? -17.788 -3.524 2.618 1.00 86.88 92 ARG A CA 1
ATOM 728 C C . ARG A 1 92 ? -18.893 -4.481 2.229 1.00 86.88 92 ARG A C 1
ATOM 730 O O . ARG A 1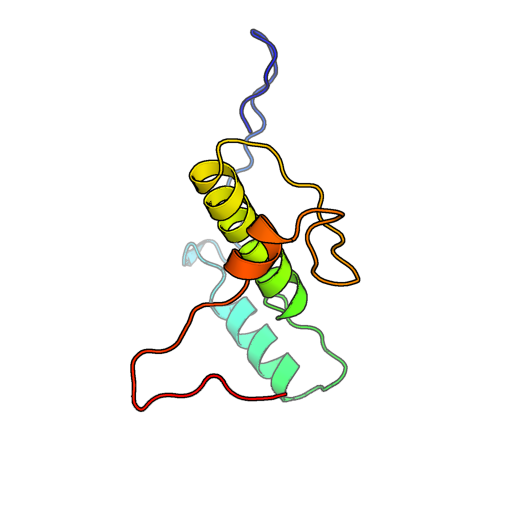 92 ? -18.689 -5.325 1.357 1.00 86.88 92 ARG A O 1
ATOM 737 N N . ASP A 1 93 ? -20.067 -4.285 2.809 1.00 87.38 93 ASP A N 1
ATOM 738 C CA . ASP A 1 93 ? -21.270 -4.940 2.319 1.00 87.38 93 ASP A CA 1
ATOM 739 C C . ASP A 1 93 ? -21.599 -4.400 0.928 1.00 87.38 93 ASP A C 1
ATOM 741 O O . ASP A 1 93 ? -21.767 -3.195 0.715 1.00 87.38 93 ASP A O 1
ATOM 745 N N . TYR A 1 94 ? -21.645 -5.300 -0.049 1.00 90.19 94 TYR A N 1
ATOM 746 C CA . TYR A 1 94 ? -21.996 -4.934 -1.412 1.00 90.19 94 TYR A CA 1
ATOM 747 C C . TYR A 1 94 ? -23.491 -4.618 -1.509 1.00 90.19 94 TYR A C 1
ATOM 749 O O . TYR A 1 94 ? -24.342 -5.242 -0.872 1.00 90.19 94 TYR A O 1
ATOM 757 N N . ARG A 1 95 ? -23.826 -3.631 -2.345 1.00 93.75 95 ARG A N 1
ATOM 758 C CA . ARG A 1 95 ? -25.219 -3.287 -2.648 1.00 93.75 95 ARG A CA 1
ATOM 759 C C . ARG A 1 95 ? -25.888 -4.455 -3.379 1.00 93.75 95 ARG A C 1
ATOM 761 O O . ARG A 1 95 ? -25.361 -4.924 -4.380 1.00 93.75 95 ARG A O 1
ATOM 768 N N . LYS A 1 96 ? -27.093 -4.859 -2.968 1.00 92.88 96 LYS A N 1
ATOM 769 C CA . LYS A 1 96 ? -27.868 -5.899 -3.675 1.00 92.88 96 LYS A CA 1
ATOM 770 C C . LYS A 1 96 ? -28.110 -5.526 -5.159 1.00 92.88 96 LYS A C 1
ATOM 772 O O . LYS A 1 96 ? -28.362 -4.348 -5.440 1.00 92.88 96 LYS A O 1
ATOM 777 N N . PRO A 1 97 ? -28.066 -6.494 -6.100 1.00 94.06 97 PRO A N 1
ATOM 778 C CA . PRO A 1 97 ? -27.889 -7.942 -5.901 1.00 94.06 97 PRO A CA 1
ATOM 779 C C . PRO A 1 97 ? -26.418 -8.409 -5.879 1.00 94.06 97 PRO A C 1
ATOM 781 O O . PRO A 1 97 ? -26.164 -9.608 -5.931 1.00 94.06 97 PRO A O 1
ATOM 784 N N . TRP A 1 98 ? -25.449 -7.493 -5.828 1.00 93.88 98 TRP A N 1
ATOM 785 C CA . TRP A 1 98 ? -24.029 -7.831 -5.916 1.00 93.88 98 TRP A CA 1
ATOM 786 C C . TRP A 1 98 ? -23.537 -8.522 -4.644 1.00 93.88 98 TRP A C 1
ATOM 788 O O . TRP A 1 98 ? -23.888 -8.124 -3.532 1.00 93.88 98 TRP A O 1
ATOM 798 N N . VAL A 1 99 ? -22.700 -9.545 -4.816 1.00 89.38 99 VAL A N 1
ATOM 799 C CA . VAL A 1 99 ? -22.116 -10.334 -3.726 1.00 89.38 99 VAL A CA 1
ATOM 800 C C . VAL A 1 99 ? -20.602 -10.240 -3.824 1.00 89.38 99 VAL A C 1
ATOM 802 O O . VAL A 1 99 ? -20.044 -10.344 -4.915 1.00 89.38 99 VAL A O 1
ATOM 805 N N . TYR A 1 100 ? -19.944 -10.033 -2.685 1.00 82.62 100 TYR A N 1
ATOM 806 C CA . TYR A 1 100 ? -18.487 -10.036 -2.627 1.00 82.62 100 TYR A CA 1
ATOM 807 C C . TYR A 1 100 ? -17.955 -11.422 -3.041 1.00 82.62 100 TYR A C 1
ATOM 809 O O . TYR A 1 100 ? -18.471 -12.424 -2.530 1.00 82.62 100 TYR A O 1
ATOM 817 N N . PRO A 1 101 ? -16.951 -11.515 -3.933 1.00 83.12 101 PRO A N 1
ATOM 818 C CA . PRO A 1 101 ? -16.374 -12.795 -4.328 1.00 83.12 101 PRO A CA 1
ATOM 819 C C . PRO A 1 101 ? -15.880 -13.574 -3.108 1.00 83.12 101 PRO A C 1
ATOM 821 O O . PRO A 1 101 ? -15.118 -13.057 -2.292 1.00 83.12 101 PRO A O 1
ATOM 824 N N . LYS A 1 102 ? -16.333 -14.820 -2.967 1.00 80.62 102 LYS A N 1
ATOM 825 C CA . LYS A 1 102 ? -15.789 -15.727 -1.956 1.00 80.62 102 LYS A CA 1
ATOM 826 C C . LYS A 1 102 ? -14.512 -16.321 -2.538 1.00 80.62 102 LYS A C 1
ATOM 828 O O . LYS A 1 102 ? -14.584 -16.965 -3.582 1.00 80.62 102 LYS A O 1
ATOM 833 N N . VAL A 1 103 ? -13.385 -16.029 -1.899 1.00 64.94 103 VAL A N 1
ATOM 834 C CA . VAL A 1 103 ? -12.085 -16.651 -2.178 1.00 64.94 103 VAL A CA 1
ATOM 835 C C . VAL A 1 103 ? -11.937 -17.862 -1.273 1.00 64.94 103 VAL A C 1
ATOM 837 O O . VAL A 1 103 ? -12.351 -17.735 -0.094 1.00 64.94 103 VAL A O 1
#

Foldseek 3Di:
DDDPDPPDDDDDDDDDEPDVVVPDPVVVLVVQVVVVVVDVPRAGPPHDVVVVVVVLVVLQVVLCVVVVHHFDADPVVRDTPPDPPSRVSVDDDDDPPDDDDDD

Secondary structure (DSSP, 8-state):
---SSTTPPP---PPP-S-TTTTS-HHHHHHHHHHHHH-TT---TT-HHHHHHHHHHHHHHHHHHHHTS---EETTTTEETT-HHHHHTTS-PPPTT--PPP-

Sequence (103 aa):
FYPAKKNGQKAHGDPRFDNEKDGHNLPPLWADFMKAIADNNHTPAADIEPAHRSSVLPMLGMISYRLGRSLEWDGGKEQILNDREANQLLRRDYRKPWVYPKV